Protein AF-A0A4W5JQ63-F1 (afdb_monomer_lite)

Foldseek 3Di:
DPPPPDPVVVVVVVVVVVVVVVVVVVVVVVVVVVVLVVVLVVQLVVVLVVLVVVVVVDDPVVCVPDHSVRVSVVSNVVSVVVSVVVVVVVCVVVVVVVVVVVVVVVVVVVVVVVVVVVVVVVVVVVVPDDDPPPPPPDDDDD

Sequence (142 aa):
MRDQDSDLWKGFMFAFLLFLLSSLQSLFNHQYMYSCFTVGMRVKTAVMGLVYRKSLVISSAARQSCTVGEIVNLVSADTQKLMDMVVYFNAVWVAPIEIALCLFFLWQVGRTHTSTTYAHAGALTHCCYPSPVSNSVWVRQP

pLDDT: mean 77.41, std 17.37, range [35.94, 97.19]

Secondary structure (DSSP, 8-state):
---TT--HHHHHHHHHHHHHHHHHHHHHHHHHHHHHHHHHHHHHHHHHHHHHHHHHHS-TTGGGTS-HHHHHHHHHHHHHHHHHHHHHHHHHHHHHHHHHHHHHHHHHHHHHHHHHHHHHHHHHHHHSS-------------

Structure (mmCIF, N/CA/C/O backbone):
data_AF-A0A4W5JQ63-F1
#
_entry.id   AF-A0A4W5JQ63-F1
#
loop_
_atom_site.group_PDB
_atom_site.id
_atom_site.type_symbol
_atom_site.label_atom_id
_atom_site.label_alt_id
_atom_site.label_comp_id
_atom_site.label_asym_id
_atom_site.label_entity_id
_atom_site.label_seq_id
_atom_site.pdbx_PDB_ins_code
_atom_site.Cartn_x
_atom_site.Cartn_y
_atom_site.Cartn_z
_atom_site.occupancy
_atom_site.B_iso_or_equiv
_atom_site.auth_seq_id
_atom_site.auth_comp_id
_atom_site.auth_asym_id
_atom_site.auth_atom_id
_atom_site.pdbx_PDB_model_num
ATOM 1 N N . MET A 1 1 ? 25.871 1.006 -29.760 1.00 40.41 1 MET A N 1
ATOM 2 C CA . MET A 1 1 ? 25.650 2.185 -30.619 1.00 40.41 1 MET A CA 1
ATOM 3 C C . MET A 1 1 ? 24.547 3.001 -29.965 1.00 40.41 1 MET A C 1
ATOM 5 O O . MET A 1 1 ? 23.487 2.444 -29.734 1.00 40.41 1 MET A O 1
ATOM 9 N N . ARG A 1 2 ? 24.815 4.239 -29.523 1.00 51.53 2 ARG A N 1
ATOM 10 C CA . ARG A 1 2 ? 23.736 5.197 -29.225 1.00 51.53 2 ARG A CA 1
ATOM 11 C C . ARG A 1 2 ? 23.316 5.721 -30.589 1.00 51.53 2 ARG A C 1
ATOM 13 O O . ARG A 1 2 ? 24.158 6.316 -31.253 1.00 51.53 2 ARG A O 1
ATOM 20 N N . ASP A 1 3 ? 22.093 5.439 -31.018 1.00 61.91 3 ASP A N 1
ATOM 21 C CA . ASP A 1 3 ? 21.567 5.976 -32.272 1.00 61.91 3 ASP A CA 1
ATOM 22 C C . ASP A 1 3 ? 21.479 7.498 -32.129 1.00 61.91 3 ASP A C 1
ATOM 24 O O . ASP A 1 3 ? 20.589 8.034 -31.464 1.00 61.91 3 ASP A O 1
ATOM 28 N N . GLN A 1 4 ? 22.485 8.186 -32.667 1.00 61.03 4 GLN A N 1
ATOM 29 C CA . GLN A 1 4 ? 22.680 9.627 -32.515 1.00 61.03 4 GLN A CA 1
ATOM 30 C C . GLN A 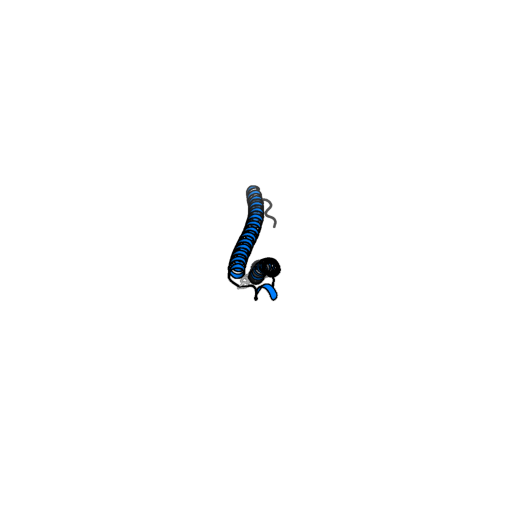1 4 ? 21.682 10.441 -33.365 1.00 61.03 4 GLN A C 1
ATOM 32 O O . GLN A 1 4 ? 21.549 11.641 -33.149 1.00 61.03 4 GLN A O 1
ATOM 37 N N . ASP A 1 5 ? 20.898 9.754 -34.207 1.00 58.56 5 ASP A N 1
ATOM 38 C CA . ASP A 1 5 ? 19.800 10.281 -35.030 1.00 58.56 5 ASP A CA 1
ATOM 39 C C . ASP A 1 5 ? 18.412 9.874 -34.492 1.00 58.56 5 ASP A C 1
ATOM 41 O O . ASP A 1 5 ? 17.446 9.708 -35.237 1.00 58.56 5 ASP A O 1
ATOM 45 N N . SER A 1 6 ? 18.289 9.643 -33.183 1.00 63.94 6 SER A N 1
ATOM 46 C CA . SER A 1 6 ? 16.981 9.403 -32.573 1.00 63.94 6 SER A CA 1
ATOM 47 C C . SER A 1 6 ? 16.206 10.721 -32.479 1.00 63.94 6 SER A C 1
ATOM 49 O O . SER A 1 6 ? 16.619 11.645 -31.781 1.00 63.94 6 SER A O 1
ATOM 51 N N . ASP A 1 7 ? 15.078 10.807 -33.197 1.00 81.00 7 ASP A N 1
ATOM 52 C CA . ASP A 1 7 ? 14.209 11.990 -33.228 1.00 81.00 7 ASP A CA 1
ATOM 53 C C . ASP A 1 7 ? 14.000 12.557 -31.815 1.00 81.00 7 ASP A C 1
ATOM 55 O O . ASP A 1 7 ? 13.471 11.861 -30.941 1.00 81.00 7 ASP A O 1
ATOM 59 N N . LEU A 1 8 ? 14.363 13.827 -31.592 1.00 83.12 8 LEU A N 1
ATOM 60 C CA . LEU A 1 8 ? 14.244 14.512 -30.291 1.00 83.12 8 LEU A CA 1
ATOM 61 C C . LEU A 1 8 ? 12.850 14.337 -29.659 1.00 83.12 8 LEU A C 1
ATOM 63 O O . LEU A 1 8 ? 12.712 14.230 -28.440 1.00 83.12 8 LEU A O 1
ATOM 67 N N . TRP A 1 9 ? 11.820 14.232 -30.501 1.00 87.50 9 TRP A N 1
ATOM 68 C CA . TRP A 1 9 ? 10.440 13.951 -30.115 1.00 87.50 9 TRP A CA 1
ATOM 69 C C . TRP A 1 9 ? 10.269 12.657 -29.300 1.00 87.50 9 TRP A C 1
ATOM 71 O O . TRP A 1 9 ? 9.551 12.656 -28.300 1.00 87.50 9 TRP A O 1
ATOM 81 N N . LYS A 1 10 ? 10.957 11.565 -29.663 1.00 87.06 10 LYS A N 1
ATOM 82 C CA . LYS A 1 10 ? 10.910 10.300 -28.903 1.00 87.06 10 LYS A CA 1
ATOM 83 C C . LYS A 1 10 ? 11.466 10.490 -27.495 1.00 87.06 10 LYS A C 1
ATOM 85 O O . LYS A 1 10 ? 10.892 9.977 -26.539 1.00 87.06 10 LYS A O 1
ATOM 90 N N . GLY A 1 11 ? 12.538 11.273 -27.354 1.00 89.69 11 GLY A N 1
ATOM 91 C CA . GLY A 1 11 ? 13.104 11.630 -26.052 1.00 89.69 11 GLY A CA 1
ATOM 92 C C . GLY A 1 11 ? 12.102 12.377 -25.170 1.00 89.69 11 GLY A C 1
ATOM 93 O O . GLY A 1 11 ? 11.894 11.992 -24.019 1.00 89.69 11 GLY A O 1
ATOM 94 N N . PHE A 1 12 ? 11.418 13.382 -25.728 1.00 91.75 12 PHE A N 1
ATOM 95 C CA . PHE A 1 12 ? 10.346 14.096 -25.024 1.00 91.75 12 PHE A CA 1
ATOM 96 C C . PHE A 1 12 ? 9.190 13.173 -24.621 1.00 91.75 12 PHE A C 1
ATOM 98 O O . PHE A 1 12 ? 8.716 13.262 -23.489 1.00 91.75 12 PHE A O 1
ATOM 105 N N . MET A 1 13 ? 8.776 12.246 -25.494 1.00 93.38 13 MET A N 1
ATOM 106 C CA . MET A 1 13 ? 7.745 11.257 -25.161 1.00 93.38 13 MET A CA 1
ATOM 107 C C . MET A 1 13 ? 8.154 10.369 -23.979 1.00 93.38 13 MET A C 1
ATOM 109 O O . MET A 1 13 ? 7.360 10.192 -23.057 1.00 93.38 13 MET A O 1
ATOM 113 N N . PHE A 1 14 ? 9.382 9.839 -23.965 1.00 91.94 14 PHE A N 1
ATOM 114 C CA . PHE A 1 14 ? 9.862 9.014 -22.851 1.00 91.94 14 PHE A CA 1
ATOM 115 C C . PHE A 1 14 ? 9.990 9.810 -21.550 1.00 91.94 14 PHE A C 1
ATOM 117 O O . PHE A 1 14 ? 9.571 9.323 -20.502 1.00 91.94 14 PHE A O 1
ATOM 124 N N . ALA A 1 15 ? 10.512 11.037 -21.604 1.00 93.12 15 ALA A N 1
ATOM 125 C CA . ALA A 1 15 ? 10.615 11.902 -20.431 1.00 93.12 15 ALA A CA 1
ATOM 126 C C . ALA A 1 15 ? 9.233 12.197 -19.823 1.00 93.12 15 ALA A C 1
ATOM 128 O O . ALA A 1 15 ? 9.043 12.073 -18.612 1.00 93.12 15 ALA A O 1
ATOM 129 N N . PHE A 1 16 ? 8.249 12.516 -20.669 1.00 95.88 16 PHE A N 1
ATOM 130 C CA . PHE A 1 16 ? 6.874 12.743 -20.236 1.00 95.88 16 PHE A CA 1
ATOM 131 C C . PHE A 1 16 ? 6.232 11.474 -19.660 1.00 95.88 16 PHE A C 1
ATOM 133 O O . PHE A 1 16 ? 5.584 11.528 -18.615 1.00 95.88 16 PHE A O 1
ATOM 140 N N . LEU A 1 17 ? 6.456 10.318 -20.290 1.00 95.38 17 LEU A N 1
ATOM 141 C CA . LEU A 1 17 ? 5.935 9.038 -19.814 1.00 95.38 17 LEU A CA 1
ATOM 142 C C . LEU A 1 17 ? 6.510 8.660 -18.442 1.00 95.38 17 LEU A C 1
ATOM 144 O O . LEU A 1 17 ? 5.761 8.233 -17.568 1.00 95.38 17 LEU A O 1
ATOM 148 N N . LEU A 1 18 ? 7.814 8.856 -18.224 1.00 94.06 18 LEU A N 1
ATOM 149 C CA . LEU A 1 18 ? 8.459 8.609 -16.930 1.00 94.06 18 LEU A CA 1
ATOM 150 C C . LEU A 1 18 ? 7.931 9.543 -15.837 1.00 94.06 18 LEU A C 1
ATOM 152 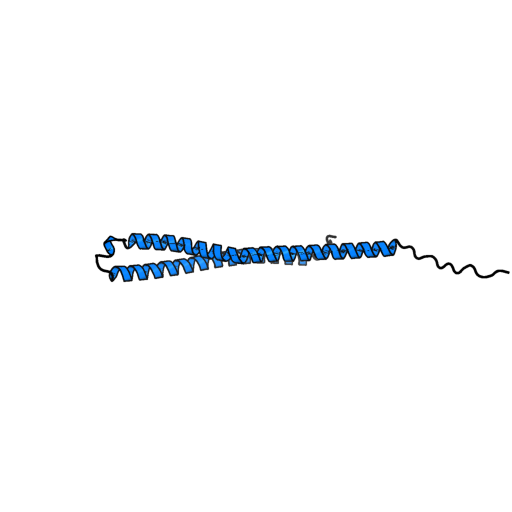O O . LEU A 1 18 ? 7.695 9.106 -14.707 1.00 94.06 18 LEU A O 1
ATOM 156 N N . PHE A 1 19 ? 7.700 10.813 -16.174 1.00 96.88 19 PHE A N 1
ATOM 157 C CA . PHE A 1 19 ? 7.099 11.776 -15.257 1.00 96.88 19 PHE A CA 1
ATOM 158 C C . PHE A 1 19 ? 5.670 11.375 -14.864 1.00 96.88 19 PHE A C 1
ATOM 160 O O . PHE A 1 19 ? 5.330 11.354 -13.676 1.00 96.88 19 PHE A O 1
ATOM 167 N N . LEU A 1 20 ? 4.845 11.000 -15.847 1.00 96.88 20 LEU A N 1
ATOM 168 C CA . LEU A 1 20 ? 3.487 10.514 -15.609 1.00 96.88 20 LEU A CA 1
ATOM 169 C C . LEU A 1 20 ? 3.484 9.247 -14.758 1.00 96.88 20 LEU A C 1
ATOM 171 O O . LEU A 1 20 ? 2.725 9.164 -13.798 1.00 96.88 20 LEU A O 1
ATOM 175 N N . LEU A 1 21 ? 4.349 8.284 -15.074 1.00 96.31 21 LEU A N 1
ATOM 176 C CA . LEU A 1 21 ? 4.455 7.032 -14.332 1.00 96.31 21 LEU A CA 1
ATOM 177 C C . LEU A 1 21 ? 4.809 7.282 -12.861 1.00 96.31 21 LEU A C 1
ATOM 179 O O . LEU A 1 21 ? 4.149 6.745 -11.976 1.00 96.31 21 LEU A O 1
ATOM 183 N N . SER A 1 22 ? 5.790 8.149 -12.599 1.00 96.25 22 SER A N 1
ATOM 184 C CA . SER A 1 22 ? 6.213 8.512 -11.236 1.00 96.25 22 SER A CA 1
ATOM 185 C C . SER A 1 22 ? 5.098 9.226 -10.458 1.00 96.25 22 SER A C 1
ATOM 187 O O . SER A 1 22 ? 4.877 8.976 -9.268 1.00 96.25 22 SER A O 1
ATOM 189 N N . SER A 1 23 ? 4.350 10.090 -11.146 1.00 97.19 23 SER A N 1
ATOM 190 C CA . SER A 1 23 ? 3.199 10.792 -10.571 1.00 97.19 23 SER A CA 1
ATOM 191 C C . SER A 1 23 ? 2.067 9.819 -10.229 1.00 97.19 23 SER A C 1
ATOM 193 O O . SER A 1 23 ? 1.536 9.849 -9.120 1.00 97.19 23 SER A O 1
ATOM 195 N N . LEU A 1 24 ? 1.733 8.908 -11.147 1.00 96.75 24 LEU A N 1
ATOM 196 C CA . LEU A 1 24 ? 0.717 7.876 -10.942 1.00 96.75 24 LEU A CA 1
ATOM 197 C C . LEU A 1 24 ? 1.100 6.922 -9.812 1.00 96.75 24 LEU A C 1
ATOM 199 O O . LEU A 1 24 ? 0.269 6.648 -8.952 1.00 96.75 24 LEU A O 1
ATOM 203 N N . GLN A 1 25 ? 2.352 6.462 -9.768 1.00 95.25 25 GLN A N 1
ATOM 204 C CA . GLN A 1 25 ? 2.865 5.641 -8.671 1.00 95.25 25 GLN A CA 1
ATOM 205 C C . GLN A 1 25 ? 2.622 6.324 -7.318 1.00 95.25 25 GLN A C 1
ATOM 207 O O . GLN A 1 25 ? 2.094 5.701 -6.395 1.00 95.25 25 GLN A O 1
ATOM 212 N N . SER A 1 26 ? 2.959 7.612 -7.210 1.00 96.25 26 SER A N 1
ATOM 213 C CA . SER A 1 26 ? 2.757 8.382 -5.980 1.00 96.25 26 SER A CA 1
ATOM 214 C C . SER A 1 26 ? 1.277 8.471 -5.600 1.00 96.25 26 SER A C 1
ATOM 216 O O . SER A 1 26 ? 0.926 8.246 -4.440 1.00 96.25 26 SER A O 1
ATOM 218 N N . LEU A 1 27 ? 0.398 8.733 -6.573 1.00 96.44 27 LEU A N 1
ATOM 219 C CA . LEU A 1 27 ? -1.049 8.796 -6.356 1.00 96.44 27 LEU A CA 1
ATOM 220 C C . LEU A 1 27 ? -1.624 7.451 -5.901 1.00 96.44 27 LEU A C 1
ATOM 222 O O . LEU A 1 27 ? -2.379 7.414 -4.931 1.00 96.44 27 LEU A O 1
ATOM 226 N N . PHE A 1 28 ? -1.252 6.347 -6.551 1.00 93.06 28 PHE A N 1
ATOM 227 C CA . PHE A 1 28 ? -1.707 5.012 -6.163 1.00 93.06 28 PHE A CA 1
ATOM 228 C C . PHE A 1 28 ? -1.244 4.642 -4.758 1.00 93.06 28 PHE A C 1
ATOM 230 O O . PHE A 1 28 ? -2.047 4.150 -3.966 1.00 93.06 28 PHE A O 1
ATOM 237 N N . ASN A 1 29 ? 0.012 4.935 -4.416 1.00 89.75 29 ASN A N 1
ATOM 238 C CA . ASN A 1 29 ? 0.531 4.704 -3.073 1.00 89.75 29 ASN A CA 1
ATOM 239 C C . ASN A 1 29 ? -0.246 5.512 -2.019 1.00 89.75 29 ASN A C 1
ATOM 241 O O . ASN A 1 29 ? -0.610 4.989 -0.965 1.00 89.75 29 ASN A O 1
ATOM 245 N N . HIS A 1 30 ? -0.560 6.774 -2.319 1.00 94.19 30 HIS A N 1
ATOM 246 C CA . HIS A 1 30 ? -1.328 7.618 -1.407 1.00 94.19 30 HIS A CA 1
ATOM 247 C C . HIS A 1 30 ? -2.780 7.141 -1.259 1.00 94.19 30 HIS A C 1
ATOM 249 O O . HIS A 1 30 ? -3.296 7.062 -0.146 1.00 94.19 30 HIS A O 1
ATOM 255 N N . GLN A 1 31 ? -3.424 6.753 -2.361 1.00 94.31 31 GLN A N 1
ATOM 256 C CA . GLN A 1 31 ? -4.783 6.211 -2.356 1.00 94.31 31 GLN A CA 1
ATOM 257 C C . GLN A 1 31 ? -4.869 4.877 -1.605 1.00 94.31 31 GLN A C 1
ATOM 259 O O . GLN A 1 31 ? -5.842 4.622 -0.889 1.00 94.31 31 GLN A O 1
ATOM 264 N N . TYR A 1 32 ? -3.843 4.037 -1.737 1.00 88.56 32 TYR A N 1
ATOM 265 C CA . TYR A 1 32 ? -3.703 2.804 -0.973 1.00 88.56 32 TYR A CA 1
ATOM 266 C C . TYR A 1 32 ? -3.628 3.099 0.530 1.00 88.56 32 TYR A C 1
ATOM 268 O O . TYR A 1 32 ? -4.431 2.573 1.302 1.00 88.56 32 TYR A O 1
ATOM 276 N N . MET A 1 33 ? -2.748 4.019 0.941 1.00 87.69 33 MET A N 1
ATOM 277 C CA . MET A 1 33 ? -2.632 4.440 2.340 1.00 87.69 33 MET A CA 1
ATOM 278 C C . MET A 1 33 ? -3.948 5.024 2.872 1.00 87.69 33 MET A C 1
ATOM 280 O O . MET A 1 33 ? -4.379 4.689 3.977 1.00 87.69 33 MET A O 1
ATOM 284 N N . TYR A 1 34 ? -4.628 5.846 2.072 1.00 90.94 34 TYR A N 1
ATOM 285 C CA . TYR A 1 34 ? -5.923 6.420 2.427 1.00 90.94 34 TYR A CA 1
ATOM 286 C C . TYR A 1 34 ? -7.015 5.353 2.603 1.00 90.94 34 TYR A C 1
ATOM 288 O O . TYR A 1 34 ? -7.806 5.420 3.551 1.00 90.94 34 TYR A O 1
ATOM 296 N N . SER A 1 35 ? -7.047 4.334 1.737 1.00 89.25 35 SER A N 1
ATOM 297 C CA . SER A 1 35 ? -7.959 3.193 1.889 1.00 89.25 35 SER A CA 1
ATOM 298 C C . SER A 1 35 ? -7.685 2.423 3.174 1.00 89.25 35 SER A C 1
ATOM 300 O O . SER A 1 35 ? -8.621 2.169 3.933 1.00 89.25 35 SER A O 1
ATOM 302 N N . CYS A 1 36 ? -6.417 2.117 3.465 1.00 86.44 36 CYS A N 1
ATOM 303 C CA . CYS A 1 36 ? -6.028 1.476 4.719 1.00 86.44 36 CYS A CA 1
ATOM 304 C C . CYS A 1 36 ? -6.505 2.299 5.921 1.00 86.44 36 CYS A C 1
ATOM 306 O O . CYS A 1 36 ? -7.162 1.751 6.809 1.00 86.44 36 CYS A O 1
ATOM 308 N N . PHE A 1 37 ? -6.276 3.619 5.905 1.00 87.00 37 PHE A N 1
ATOM 309 C CA . PHE A 1 37 ? -6.726 4.533 6.956 1.00 87.00 37 PHE A CA 1
ATOM 310 C C . PHE A 1 37 ? -8.240 4.498 7.169 1.00 87.00 37 PHE A C 1
ATOM 312 O O . PHE A 1 37 ? -8.731 4.324 8.287 1.00 87.00 37 PHE A O 1
ATOM 319 N N . THR A 1 38 ? -8.988 4.579 6.074 1.00 89.88 38 THR A N 1
ATOM 320 C CA . THR A 1 38 ? -10.451 4.549 6.087 1.00 89.88 38 THR A CA 1
ATOM 321 C C . THR A 1 38 ? -10.990 3.235 6.651 1.00 89.88 38 THR A C 1
ATOM 323 O O . THR A 1 38 ? -11.920 3.247 7.460 1.00 89.88 38 THR A O 1
ATOM 326 N N . VAL A 1 39 ? -10.409 2.096 6.263 1.00 87.81 39 VAL A N 1
ATOM 327 C CA . VAL A 1 39 ? -10.813 0.778 6.772 1.00 87.81 39 VAL A CA 1
ATOM 328 C C . VAL A 1 39 ? -10.530 0.661 8.268 1.00 87.81 39 VAL A C 1
ATOM 330 O O . VAL A 1 39 ? -11.432 0.284 9.016 1.00 87.81 39 VAL A O 1
ATOM 333 N N . GLY A 1 40 ? -9.338 1.047 8.736 1.00 85.69 40 GLY A N 1
ATOM 334 C CA . GLY A 1 40 ? -9.027 0.980 10.168 1.00 85.69 40 GLY A CA 1
ATOM 335 C C . GLY A 1 40 ? -9.916 1.892 11.011 1.00 85.69 40 GLY A C 1
ATOM 336 O O . GLY A 1 40 ? -10.389 1.467 12.064 1.00 85.69 40 GLY A O 1
ATOM 337 N N . MET A 1 41 ? -10.251 3.093 10.524 1.00 87.81 41 MET A N 1
ATOM 338 C CA . MET A 1 41 ? -11.224 3.960 11.200 1.00 87.81 41 MET A CA 1
ATOM 339 C C . MET A 1 41 ? -12.611 3.317 11.296 1.00 87.81 41 MET A C 1
ATOM 341 O O . MET A 1 41 ? -13.229 3.347 12.359 1.00 87.81 41 MET A O 1
ATOM 345 N N . ARG A 1 42 ? -13.105 2.698 10.215 1.00 89.69 42 ARG A N 1
ATOM 346 C CA . ARG A 1 42 ? -14.408 2.010 10.220 1.00 89.69 42 ARG A CA 1
ATOM 347 C C . ARG A 1 42 ? -14.437 0.859 11.222 1.00 89.69 42 ARG A C 1
ATOM 349 O O . ARG A 1 42 ? -15.402 0.744 11.975 1.00 89.69 42 ARG A O 1
ATOM 356 N N . VAL A 1 43 ? -13.380 0.046 11.262 1.00 87.06 43 VAL A N 1
ATOM 357 C CA . VAL A 1 43 ? -13.246 -1.055 12.228 1.00 87.06 43 VAL A CA 1
ATOM 358 C C . VAL A 1 43 ? -13.218 -0.510 13.654 1.00 87.06 43 VAL A C 1
ATOM 360 O O . VAL A 1 43 ? -13.996 -0.964 14.491 1.00 87.06 43 VAL A O 1
ATOM 363 N N . LYS A 1 44 ? -12.400 0.517 13.917 1.00 85.25 44 LYS A N 1
ATOM 364 C CA . LYS A 1 44 ? -12.305 1.161 15.232 1.00 85.25 44 LYS A CA 1
ATOM 365 C C . LYS A 1 44 ? -13.667 1.643 15.724 1.00 85.25 44 LYS A C 1
ATOM 367 O O . LYS A 1 44 ? -14.058 1.320 16.843 1.00 85.25 44 LYS A O 1
ATOM 372 N N . THR A 1 45 ? -14.414 2.362 14.888 1.00 88.38 45 THR A N 1
ATOM 373 C CA . THR A 1 45 ? -15.733 2.893 15.256 1.00 88.38 45 THR A CA 1
ATOM 374 C C . THR A 1 45 ? -16.776 1.787 15.430 1.00 88.38 45 THR A C 1
ATOM 376 O O . THR A 1 45 ? -17.557 1.839 16.380 1.00 88.38 45 THR A O 1
ATOM 379 N N . ALA A 1 46 ? -16.779 0.758 14.576 1.00 90.25 46 ALA A N 1
ATOM 380 C CA . ALA A 1 46 ? -17.699 -0.374 14.703 1.00 90.25 46 ALA A CA 1
ATOM 381 C C . ALA A 1 46 ? -17.471 -1.154 16.008 1.00 90.25 46 ALA A C 1
ATOM 383 O O . ALA A 1 46 ? -18.424 -1.437 16.737 1.00 90.25 46 ALA A O 1
ATOM 384 N N . VAL A 1 47 ? -16.210 -1.450 16.339 1.00 86.12 47 VAL A N 1
ATOM 385 C CA . VAL A 1 47 ? -15.850 -2.158 17.574 1.00 86.12 47 VAL A CA 1
ATOM 386 C C . VAL A 1 47 ? -16.138 -1.291 18.796 1.00 86.12 47 VAL A C 1
ATOM 388 O O . VAL A 1 47 ? -16.771 -1.772 19.730 1.00 86.12 47 VAL A O 1
ATOM 391 N N . MET A 1 48 ? -15.771 -0.006 18.779 1.00 84.56 48 MET A N 1
ATOM 392 C CA . MET A 1 48 ? -16.121 0.936 19.850 1.00 84.56 48 MET A CA 1
ATOM 393 C C . MET A 1 48 ? -17.630 0.985 20.099 1.00 84.56 48 MET A C 1
ATOM 395 O O . MET A 1 48 ? -18.059 0.897 21.246 1.00 84.56 48 MET A O 1
ATOM 399 N N . GLY A 1 49 ? -18.439 1.081 19.040 1.00 87.94 49 GLY A N 1
ATOM 400 C CA . GLY A 1 49 ? -19.897 1.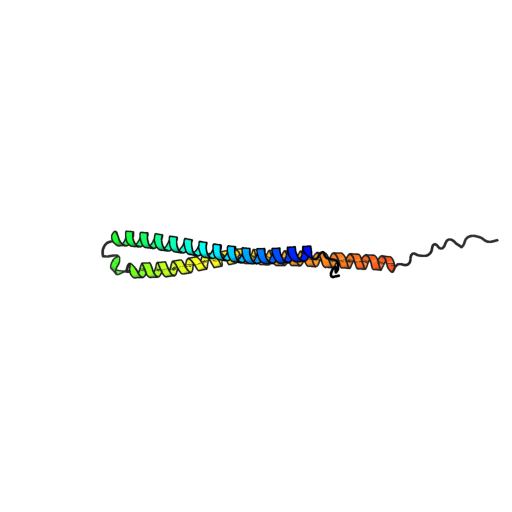088 19.145 1.00 87.94 49 GLY A CA 1
ATOM 401 C C . GLY A 1 49 ? -20.454 -0.214 19.725 1.00 87.94 49 GLY A C 1
ATOM 402 O O . GLY A 1 49 ? -21.321 -0.181 20.600 1.00 87.94 49 GLY A O 1
ATOM 403 N N . LEU A 1 50 ? -19.928 -1.367 19.295 1.00 86.88 50 LEU A N 1
ATOM 404 C CA . LEU A 1 50 ? -20.300 -2.676 19.842 1.00 86.88 50 LEU A CA 1
ATOM 405 C C . LEU A 1 50 ? -19.913 -2.816 21.317 1.00 86.88 50 LEU A C 1
ATOM 407 O O . LEU A 1 50 ? -20.731 -3.283 22.109 1.00 86.88 50 LEU A O 1
ATOM 411 N N . VAL A 1 51 ? -18.708 -2.381 21.696 1.00 83.31 51 VAL A N 1
ATOM 412 C CA . VAL A 1 51 ? -18.215 -2.396 23.081 1.00 83.31 51 VAL A CA 1
ATOM 413 C C . VAL A 1 51 ? -19.064 -1.488 23.962 1.00 83.31 51 VAL A C 1
ATOM 415 O O . VAL A 1 51 ? -19.497 -1.932 25.018 1.00 83.31 51 VAL A O 1
ATOM 418 N N . TYR A 1 52 ? -19.373 -0.265 23.520 1.00 82.50 52 TYR A N 1
ATOM 419 C CA . TYR A 1 52 ? -20.264 0.650 24.243 1.00 82.50 52 TYR A CA 1
ATOM 420 C C . TYR A 1 52 ? -21.653 0.050 24.453 1.00 82.50 52 TYR A C 1
ATOM 422 O O . TYR A 1 52 ? -22.230 0.116 25.534 1.00 82.50 52 TYR A O 1
ATOM 430 N N . ARG A 1 53 ? -22.206 -0.577 23.416 1.00 83.56 53 ARG A N 1
ATOM 431 C CA . ARG A 1 53 ? -23.532 -1.185 23.501 1.00 83.56 53 ARG A CA 1
ATOM 432 C C . ARG A 1 53 ? -23.530 -2.422 24.406 1.00 83.56 53 ARG A C 1
ATOM 434 O O . ARG A 1 53 ? -24.473 -2.619 25.166 1.00 83.56 53 ARG A O 1
ATOM 441 N N . LYS A 1 54 ? -22.467 -3.233 24.371 1.00 81.38 54 LYS A N 1
ATOM 442 C CA . LYS A 1 54 ? -22.264 -4.360 25.294 1.00 81.38 54 LYS A CA 1
ATOM 443 C C . LYS A 1 54 ? -22.037 -3.894 26.729 1.00 81.38 54 LYS A C 1
ATOM 445 O O . LYS A 1 54 ? -22.583 -4.524 27.625 1.00 81.38 54 LYS A O 1
ATOM 450 N N . SER A 1 55 ? -21.290 -2.813 26.950 1.00 77.25 55 SER A N 1
ATOM 451 C CA . SER A 1 55 ? -20.999 -2.288 28.288 1.00 77.25 55 SER A CA 1
ATOM 452 C C . SER A 1 55 ? -22.229 -1.691 28.970 1.00 77.25 55 SER A C 1
ATOM 454 O O . SER A 1 55 ? -22.361 -1.810 30.182 1.00 77.25 55 SER A O 1
ATOM 456 N N . LEU A 1 56 ? -23.160 -1.119 28.199 1.00 76.75 56 LEU A N 1
ATOM 457 C CA . LEU A 1 56 ? -24.455 -0.653 28.704 1.00 76.75 56 LEU A CA 1
ATOM 458 C C . LEU A 1 56 ? -25.418 -1.801 29.053 1.00 76.75 56 LEU A C 1
ATOM 460 O O . LEU A 1 56 ? -26.279 -1.633 29.911 1.00 76.75 56 LEU A O 1
ATOM 464 N N . VAL A 1 57 ? -25.287 -2.959 28.396 1.00 78.31 57 VAL A N 1
ATOM 465 C CA . VAL A 1 57 ? -26.144 -4.140 28.625 1.00 78.31 57 VAL A CA 1
ATOM 466 C C . VAL A 1 57 ? -25.570 -5.076 29.696 1.00 78.31 57 VAL A C 1
ATOM 468 O O . VAL A 1 57 ? -26.324 -5.774 30.372 1.00 78.31 57 VAL A O 1
ATOM 471 N N . ILE A 1 58 ? -24.247 -5.121 29.864 1.00 66.00 58 ILE A N 1
ATOM 472 C CA . ILE A 1 58 ? -23.587 -6.017 30.813 1.00 66.00 58 ILE A CA 1
ATOM 473 C C . ILE A 1 58 ? -23.460 -5.324 32.184 1.00 66.00 58 ILE A C 1
ATOM 475 O O . ILE A 1 58 ? -22.805 -4.299 32.347 1.00 66.00 58 ILE A O 1
ATOM 479 N N . SER A 1 59 ? -24.173 -5.870 33.170 1.00 59.31 59 SER A N 1
ATOM 480 C CA . SER A 1 59 ? -24.327 -5.334 34.530 1.00 59.31 59 SER A CA 1
ATOM 481 C C . SER A 1 59 ? -23.002 -5.258 35.322 1.00 59.31 59 SER A C 1
ATOM 483 O O . SER A 1 59 ? -22.003 -5.880 34.959 1.00 59.31 59 SER A O 1
ATOM 485 N N . SER A 1 60 ? -23.024 -4.512 36.438 1.00 59.81 60 SER A N 1
ATOM 486 C CA . SER A 1 60 ? -21.923 -4.075 37.326 1.00 59.81 60 SER A CA 1
ATOM 487 C C . SER A 1 60 ? -20.808 -5.092 37.637 1.00 59.81 60 SER A C 1
ATOM 489 O O . SER A 1 60 ? -19.706 -4.675 37.987 1.00 59.81 60 SER A O 1
ATOM 491 N N . ALA A 1 61 ? -21.057 -6.397 37.505 1.00 56.25 61 ALA A N 1
ATOM 492 C CA . ALA A 1 61 ? -20.083 -7.462 37.759 1.00 56.25 61 ALA A CA 1
ATOM 493 C C . ALA A 1 61 ? -18.962 -7.542 36.698 1.00 56.25 61 ALA A C 1
ATOM 495 O O . ALA A 1 61 ? -17.813 -7.815 37.032 1.00 56.25 61 ALA A O 1
ATOM 496 N N . ALA A 1 62 ? -19.249 -7.245 35.424 1.00 57.72 62 ALA A N 1
ATOM 497 C CA . ALA A 1 62 ? -18.229 -7.247 34.363 1.00 57.72 62 ALA A CA 1
ATOM 498 C C . ALA A 1 62 ? -17.345 -5.983 34.379 1.00 57.72 62 ALA A C 1
ATOM 500 O O . ALA A 1 62 ? -16.207 -6.004 33.919 1.00 57.72 62 ALA A O 1
ATOM 501 N N . ARG A 1 63 ? -17.833 -4.893 34.989 1.00 58.69 63 ARG A N 1
ATOM 502 C CA . ARG A 1 63 ? -17.085 -3.638 35.197 1.00 58.69 63 ARG A CA 1
ATOM 503 C C . ARG A 1 63 ? -15.862 -3.797 36.111 1.00 58.69 63 ARG A C 1
ATOM 505 O O . ARG A 1 63 ? -15.044 -2.887 36.173 1.00 58.69 63 ARG A O 1
ATOM 512 N N . GLN A 1 64 ? -15.778 -4.913 36.837 1.00 60.59 64 GLN A N 1
ATOM 513 C CA . GLN A 1 64 ? -14.764 -5.186 37.855 1.00 60.59 64 GLN A CA 1
ATOM 514 C C . GLN A 1 64 ? -13.519 -5.899 37.298 1.00 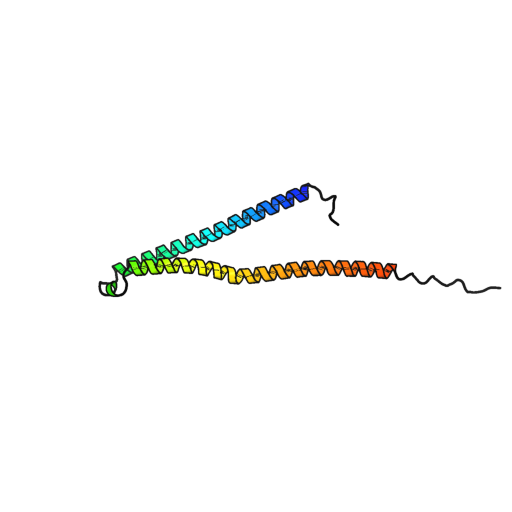60.59 64 GLN A C 1
ATOM 516 O O . GLN A 1 64 ? -12.504 -5.944 37.983 1.00 60.59 64 GLN A O 1
ATOM 521 N N . SER A 1 65 ? -13.584 -6.439 36.073 1.00 62.44 65 SER A N 1
ATOM 522 C CA . SER A 1 65 ? -12.489 -7.190 35.432 1.00 62.44 65 SER A CA 1
ATOM 523 C C . SER A 1 65 ? -11.783 -6.427 34.305 1.00 62.44 65 SER A C 1
ATOM 525 O O . SER A 1 65 ? -10.579 -6.590 34.152 1.00 62.44 65 SER A O 1
ATOM 527 N N . CYS A 1 66 ? -12.488 -5.583 33.543 1.00 63.94 66 CYS A N 1
ATOM 528 C CA . CYS A 1 66 ? -11.907 -4.656 32.563 1.00 63.94 66 CYS A CA 1
ATOM 529 C C . CYS A 1 66 ? -12.811 -3.424 32.431 1.00 63.94 66 CYS A C 1
ATOM 531 O O . CYS A 1 66 ? -14.022 -3.545 32.218 1.00 63.94 66 CYS A O 1
ATOM 533 N N . THR A 1 67 ? -12.243 -2.226 32.537 1.00 78.19 67 THR A N 1
ATOM 534 C CA . THR A 1 67 ? -12.996 -0.985 32.331 1.00 78.19 67 THR A CA 1
ATOM 535 C C . THR A 1 67 ? -13.232 -0.732 30.838 1.00 78.19 67 THR A C 1
ATOM 537 O O . THR A 1 67 ? -12.449 -1.132 29.978 1.00 78.19 67 THR A O 1
ATOM 540 N N . VAL A 1 68 ? -14.310 -0.017 30.498 1.00 75.75 68 VAL A N 1
ATOM 541 C CA . VAL A 1 68 ? -14.611 0.360 29.101 1.00 75.75 68 VAL A CA 1
ATOM 542 C C . VAL A 1 68 ? -13.449 1.144 28.475 1.00 75.75 68 VAL A C 1
ATOM 544 O O . VAL A 1 68 ? -13.149 0.956 27.300 1.00 75.75 68 VAL A O 1
ATOM 547 N N . GLY A 1 69 ? -12.762 1.975 29.267 1.00 79.38 69 GLY A N 1
ATOM 548 C CA . GLY A 1 69 ? -11.587 2.732 28.830 1.00 79.38 69 GLY A CA 1
ATOM 549 C C . GLY A 1 69 ? -10.390 1.848 28.471 1.00 79.38 69 GLY A C 1
ATOM 550 O O . GLY A 1 69 ? -9.753 2.083 27.447 1.00 79.38 69 GLY A O 1
ATOM 551 N N . GLU A 1 70 ? -10.122 0.795 29.248 1.00 82.94 70 GLU A N 1
ATOM 552 C CA . GLU A 1 70 ? -9.053 -0.170 28.947 1.00 82.94 70 GLU A CA 1
ATOM 553 C C . GLU A 1 70 ? -9.334 -0.950 27.661 1.00 82.94 70 GLU A C 1
ATOM 555 O O . GLU A 1 70 ? -8.446 -1.078 26.821 1.00 82.94 70 GLU A O 1
ATOM 560 N N . ILE A 1 71 ? 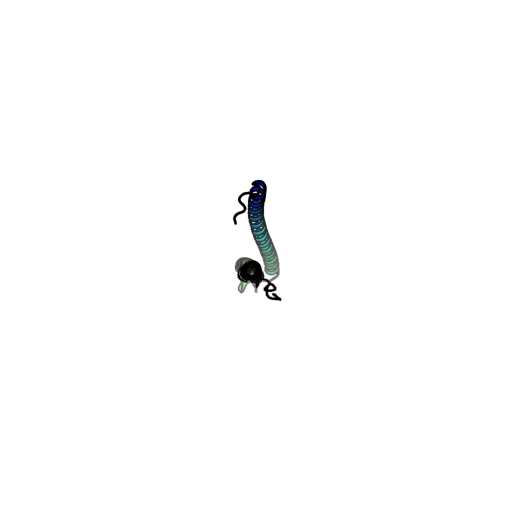-10.576 -1.402 27.456 1.00 82.88 71 ILE A N 1
ATOM 561 C CA . ILE A 1 71 ? -10.972 -2.118 26.231 1.00 82.88 71 ILE A CA 1
ATOM 562 C C . ILE A 1 71 ? -10.830 -1.203 25.012 1.00 82.88 71 ILE A C 1
ATOM 564 O O . ILE A 1 71 ? -10.307 -1.609 23.981 1.00 82.88 71 ILE A O 1
ATOM 568 N N . VAL A 1 72 ? -11.263 0.052 25.123 1.00 82.94 72 VAL A N 1
ATOM 569 C CA . VAL A 1 72 ? -11.141 1.052 24.054 1.00 82.94 72 VAL A CA 1
ATOM 570 C C . VAL A 1 72 ? -9.678 1.345 23.706 1.00 82.94 72 VAL A C 1
ATOM 572 O O . VAL A 1 72 ? -9.334 1.487 22.526 1.00 82.94 72 VAL A O 1
ATOM 575 N N . ASN A 1 73 ? -8.814 1.419 24.718 1.00 88.56 73 ASN A N 1
ATOM 576 C CA . ASN A 1 73 ? -7.381 1.589 24.523 1.00 88.56 73 ASN A CA 1
ATOM 577 C C . ASN A 1 73 ? -6.766 0.367 23.824 1.00 88.56 73 ASN A C 1
ATOM 579 O O . ASN A 1 73 ? -6.039 0.526 22.844 1.00 88.56 73 ASN A O 1
ATOM 583 N N . LEU A 1 74 ? -7.128 -0.842 24.264 1.00 86.38 74 LEU A N 1
ATOM 584 C CA . LEU A 1 74 ? -6.685 -2.096 23.656 1.00 86.38 74 LEU A CA 1
ATOM 585 C C . LEU A 1 74 ? -7.127 -2.197 22.189 1.00 86.38 74 LEU A C 1
ATOM 587 O O . LEU A 1 74 ? -6.300 -2.409 21.314 1.00 86.38 74 LEU A O 1
ATOM 591 N N . VAL A 1 75 ? -8.404 -1.933 21.898 1.00 83.69 75 VAL A N 1
ATOM 592 C CA . VAL A 1 75 ? -8.951 -1.924 20.531 1.00 83.69 75 VAL A CA 1
ATOM 593 C C . VAL A 1 75 ? -8.245 -0.888 19.658 1.00 83.69 75 VAL A C 1
ATOM 595 O O . VAL A 1 75 ? -7.976 -1.148 18.489 1.00 83.69 75 VAL A O 1
ATOM 598 N N . SER A 1 76 ? -7.918 0.285 20.208 1.00 84.31 76 SER A N 1
ATOM 599 C CA . SER A 1 76 ? -7.166 1.308 19.474 1.00 84.31 76 SER A CA 1
ATOM 600 C C . SER A 1 76 ? -5.761 0.819 19.114 1.00 84.31 76 SER A C 1
ATOM 602 O O . SER A 1 76 ? -5.354 0.964 17.961 1.00 84.31 76 SER A O 1
ATOM 604 N N . ALA A 1 77 ? -5.050 0.200 20.059 1.00 87.50 77 ALA A N 1
ATOM 605 C CA . ALA A 1 77 ? -3.738 -0.393 19.813 1.00 87.50 77 ALA A CA 1
ATOM 606 C C . ALA A 1 77 ? -3.807 -1.562 18.809 1.00 87.50 77 ALA A C 1
ATOM 608 O O . ALA A 1 77 ? -2.964 -1.656 17.915 1.00 87.50 77 ALA A O 1
ATOM 609 N N . ASP A 1 78 ? -4.840 -2.401 18.897 1.00 87.56 78 ASP A N 1
ATOM 610 C CA . ASP A 1 78 ? -5.055 -3.530 17.991 1.00 87.56 78 ASP A CA 1
ATOM 611 C C . ASP A 1 78 ? -5.379 -3.065 16.570 1.00 87.56 78 ASP A C 1
ATOM 613 O O . ASP A 1 78 ? -4.819 -3.593 15.614 1.00 87.56 78 ASP A O 1
ATOM 617 N N . THR A 1 79 ? -6.220 -2.038 16.396 1.00 83.88 79 THR A N 1
ATOM 618 C CA . THR A 1 79 ? -6.523 -1.503 15.055 1.00 83.88 79 THR A CA 1
ATOM 619 C C . THR A 1 79 ? -5.291 -0.960 14.342 1.00 83.88 79 THR A C 1
ATOM 621 O O . THR A 1 79 ? -5.150 -1.178 13.139 1.00 83.88 79 THR A O 1
ATOM 624 N N . GLN A 1 80 ? -4.378 -0.320 15.077 1.00 85.12 80 GLN A N 1
ATOM 625 C CA . GLN A 1 80 ? -3.114 0.146 14.515 1.00 85.12 80 GLN A CA 1
ATOM 626 C C . GLN A 1 80 ? -2.265 -1.036 14.033 1.00 85.12 80 GLN A C 1
ATOM 628 O O . GLN A 1 80 ? -1.815 -1.053 12.891 1.00 85.12 80 GLN A O 1
ATOM 633 N N . LYS A 1 81 ? -2.124 -2.074 14.866 1.00 87.56 81 LYS A N 1
ATOM 634 C CA . LYS A 1 81 ? -1.379 -3.281 14.491 1.00 87.56 81 LYS A CA 1
ATOM 635 C C . LYS A 1 81 ? -2.015 -4.035 13.325 1.00 87.56 81 LYS A C 1
ATOM 637 O O . LYS A 1 81 ? -1.294 -4.555 12.483 1.00 87.56 81 LYS A O 1
ATOM 642 N N . LEU A 1 82 ? -3.345 -4.095 13.247 1.00 83.62 82 LEU A N 1
ATOM 643 C CA . LEU A 1 82 ? -4.052 -4.733 12.135 1.00 83.62 82 LEU A CA 1
ATOM 644 C C . LEU A 1 82 ? -3.794 -4.017 10.805 1.00 83.62 82 LEU A C 1
ATOM 646 O O . LEU A 1 82 ? -3.625 -4.686 9.789 1.00 83.62 82 LEU A O 1
ATOM 650 N N . MET A 1 83 ? -3.724 -2.681 10.799 1.00 84.56 83 MET A N 1
ATOM 651 C CA . MET A 1 83 ? -3.341 -1.926 9.599 1.00 84.56 83 MET A CA 1
ATOM 652 C C . MET A 1 83 ? -1.936 -2.292 9.138 1.00 84.56 83 MET A C 1
ATOM 654 O O . MET A 1 83 ? -1.751 -2.616 7.965 1.00 84.56 83 MET A O 1
ATOM 658 N N . ASP A 1 84 ? -0.977 -2.309 10.062 1.00 86.25 84 ASP A N 1
ATOM 659 C CA . ASP A 1 84 ? 0.399 -2.690 9.750 1.00 86.25 84 ASP A CA 1
ATOM 660 C C . ASP A 1 84 ? 0.456 -4.134 9.232 1.00 86.25 84 ASP A C 1
ATOM 662 O O . ASP A 1 84 ? 1.101 -4.406 8.221 1.00 86.25 84 ASP A O 1
ATOM 666 N N . MET A 1 85 ? -0.293 -5.059 9.842 1.00 85.81 85 MET A N 1
ATOM 667 C CA . MET A 1 85 ? -0.376 -6.446 9.378 1.00 85.81 85 MET A CA 1
ATOM 668 C C . MET A 1 85 ? -0.922 -6.570 7.958 1.00 85.81 85 MET A C 1
ATOM 670 O O . MET A 1 85 ? -0.383 -7.357 7.188 1.00 85.81 85 MET A O 1
ATOM 674 N N . VAL A 1 86 ? -1.946 -5.801 7.577 1.00 83.69 86 VAL A N 1
ATOM 675 C CA . VAL A 1 86 ? -2.470 -5.811 6.200 1.00 83.69 86 VAL A CA 1
ATOM 676 C C . VAL A 1 86 ? -1.424 -5.294 5.212 1.00 83.69 86 VAL A C 1
ATOM 678 O O . VAL A 1 86 ? -1.295 -5.845 4.116 1.00 83.69 86 VAL A O 1
ATOM 681 N N . VAL A 1 87 ? -0.648 -4.275 5.589 1.00 85.81 87 VAL A N 1
ATOM 682 C CA . VAL A 1 87 ? 0.445 -3.754 4.756 1.00 85.81 87 VAL A CA 1
ATOM 683 C C . VAL A 1 87 ? 1.559 -4.789 4.605 1.00 85.81 87 VAL A C 1
ATOM 685 O O . VAL A 1 87 ? 1.980 -5.061 3.482 1.00 85.81 87 VAL A O 1
ATOM 688 N N . TYR A 1 88 ? 1.988 -5.423 5.697 1.00 87.00 88 TYR A N 1
ATOM 689 C CA . TYR A 1 88 ? 2.997 -6.483 5.652 1.00 87.00 88 TYR A CA 1
ATOM 690 C C . TYR A 1 88 ? 2.520 -7.706 4.885 1.00 87.00 88 TYR A C 1
ATOM 692 O O . TYR A 1 88 ? 3.273 -8.253 4.087 1.00 87.00 88 TYR A O 1
ATOM 700 N N . PHE A 1 89 ? 1.266 -8.114 5.075 1.00 88.00 89 PHE A N 1
ATOM 701 C CA . PHE A 1 89 ? 0.684 -9.204 4.309 1.00 88.00 89 PHE A CA 1
ATOM 702 C C . PHE A 1 89 ? 0.723 -8.869 2.824 1.00 88.00 89 PHE A C 1
ATOM 704 O O . PHE A 1 89 ? 1.151 -9.703 2.035 1.00 88.00 89 PHE A O 1
ATOM 711 N N . ASN A 1 90 ? 0.381 -7.626 2.455 1.00 85.56 90 ASN A N 1
ATOM 712 C CA . ASN A 1 90 ? 0.503 -7.171 1.078 1.00 85.56 90 ASN A CA 1
ATOM 713 C C . ASN A 1 90 ? 1.938 -7.237 0.547 1.00 85.56 90 ASN A C 1
ATOM 715 O O . ASN A 1 90 ? 2.174 -7.765 -0.536 1.00 85.56 90 ASN A O 1
ATOM 719 N N . ALA A 1 91 ? 2.910 -6.792 1.337 1.00 87.94 91 ALA A N 1
ATOM 720 C CA . ALA A 1 91 ? 4.318 -6.895 0.976 1.00 87.94 91 ALA A CA 1
ATOM 721 C C . ALA A 1 91 ? 4.779 -8.355 0.800 1.00 87.94 91 ALA A C 1
ATOM 723 O O . ALA A 1 91 ? 5.558 -8.635 -0.105 1.00 87.94 91 ALA A O 1
ATOM 724 N N . VAL A 1 92 ? 4.272 -9.296 1.605 1.00 91.62 92 VAL A N 1
ATOM 725 C CA . VAL A 1 92 ? 4.665 -10.716 1.556 1.00 91.62 92 VAL A CA 1
ATOM 726 C C . VAL A 1 92 ? 4.312 -11.384 0.226 1.00 91.62 92 VAL A C 1
ATOM 728 O O . VAL A 1 92 ? 5.089 -12.214 -0.235 1.00 91.62 92 VAL A O 1
ATOM 731 N N . TRP A 1 93 ? 3.184 -11.042 -0.408 1.00 90.12 93 TRP A N 1
ATOM 732 C CA . TRP A 1 93 ? 2.829 -11.609 -1.720 1.00 90.12 93 TRP A CA 1
ATOM 733 C C . TRP A 1 93 ? 3.327 -10.764 -2.897 1.00 90.12 93 TRP A C 1
ATOM 735 O O . TRP A 1 93 ? 3.645 -11.324 -3.944 1.00 90.12 93 TRP A O 1
ATOM 745 N N . VAL A 1 94 ? 3.457 -9.442 -2.739 1.00 90.69 94 VAL A N 1
ATOM 746 C CA . VAL A 1 94 ? 3.989 -8.562 -3.795 1.00 90.69 94 VAL A CA 1
ATOM 747 C C . VAL A 1 94 ? 5.500 -8.743 -3.975 1.00 90.69 94 VAL A C 1
ATOM 749 O O . VAL A 1 94 ? 5.964 -8.835 -5.109 1.00 90.69 94 VAL A O 1
ATOM 752 N N . ALA A 1 95 ? 6.270 -8.882 -2.892 1.00 92.31 95 ALA A N 1
ATOM 753 C CA . ALA A 1 95 ? 7.723 -9.062 -2.949 1.00 92.31 95 ALA A CA 1
ATOM 754 C C . ALA A 1 95 ? 8.191 -10.255 -3.815 1.00 92.31 95 ALA A C 1
ATOM 756 O O . ALA A 1 95 ? 9.072 -10.062 -4.653 1.00 92.31 95 ALA A O 1
ATOM 757 N N . PRO A 1 96 ? 7.640 -11.482 -3.696 1.00 93.38 96 PRO A N 1
ATOM 758 C CA . PRO A 1 96 ? 8.051 -12.588 -4.560 1.00 93.38 96 PRO A CA 1
ATOM 759 C C . PRO A 1 96 ? 7.674 -12.358 -6.028 1.00 93.38 96 PRO A C 1
ATOM 761 O O . PRO A 1 96 ? 8.421 -12.780 -6.911 1.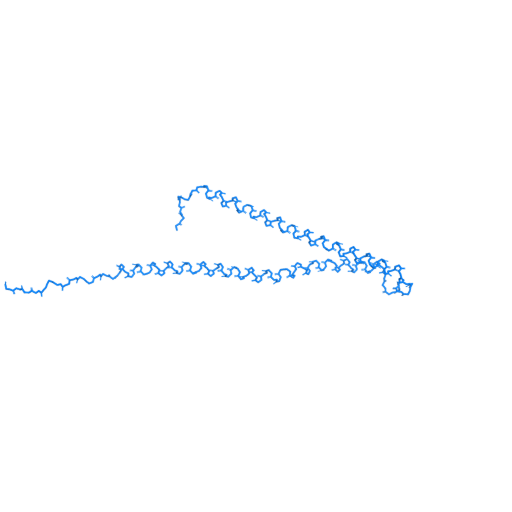00 93.38 96 PRO A O 1
ATOM 764 N N . ILE A 1 97 ? 6.563 -11.666 -6.306 1.00 93.94 97 ILE A N 1
ATOM 765 C CA . ILE A 1 97 ? 6.175 -11.291 -7.674 1.00 93.94 97 ILE A CA 1
ATOM 766 C C . ILE A 1 97 ? 7.188 -10.299 -8.251 1.00 93.94 97 ILE A C 1
ATOM 768 O O . ILE A 1 97 ? 7.638 -10.470 -9.382 1.00 93.94 97 ILE A O 1
ATOM 772 N N . GLU A 1 98 ? 7.590 -9.300 -7.468 1.00 92.81 98 GLU A N 1
ATOM 773 C CA . GLU A 1 98 ? 8.602 -8.321 -7.860 1.00 92.81 98 GLU A CA 1
ATOM 774 C C . GLU A 1 98 ? 9.951 -8.992 -8.157 1.00 92.81 98 GLU A C 1
ATOM 776 O O . GLU A 1 98 ? 10.535 -8.769 -9.217 1.00 92.81 98 GLU A O 1
ATOM 781 N N . ILE A 1 99 ? 10.410 -9.896 -7.284 1.00 94.56 99 ILE A N 1
ATOM 782 C CA . ILE A 1 99 ? 11.645 -10.668 -7.497 1.00 94.56 99 ILE A CA 1
ATOM 783 C C . ILE A 1 99 ? 11.548 -11.512 -8.774 1.00 94.56 99 ILE A C 1
ATOM 785 O O . ILE A 1 99 ? 12.483 -11.524 -9.578 1.00 94.56 99 ILE A O 1
ATOM 789 N N . ALA A 1 100 ? 10.423 -12.197 -8.992 1.00 95.38 100 ALA A N 1
ATOM 790 C CA . ALA A 1 100 ? 10.211 -13.007 -10.187 1.00 95.38 100 ALA A CA 1
ATOM 791 C C . ALA A 1 100 ? 10.238 -12.159 -11.469 1.00 95.38 100 ALA A C 1
ATOM 793 O O . ALA A 1 100 ? 10.869 -12.556 -12.449 1.00 95.38 100 ALA A O 1
ATOM 794 N N . LEU A 1 101 ? 9.616 -10.976 -11.459 1.00 93.94 101 LEU A N 1
ATOM 795 C CA . LEU A 1 101 ? 9.645 -10.036 -12.582 1.00 93.94 101 LEU A CA 1
ATOM 796 C C . LEU A 1 101 ? 11.062 -9.523 -12.858 1.00 93.94 101 LEU A C 1
ATOM 798 O O . LEU A 1 101 ? 11.494 -9.524 -14.011 1.00 93.94 101 LEU A O 1
ATOM 802 N N . CYS A 1 102 ? 11.811 -9.151 -11.819 1.00 94.69 102 CYS A N 1
ATOM 803 C CA . CYS A 1 102 ? 13.207 -8.730 -11.944 1.00 94.69 102 CYS A CA 1
ATOM 804 C C . CYS A 1 102 ? 14.078 -9.827 -12.574 1.00 94.69 102 CYS A C 1
ATOM 806 O O . CYS A 1 102 ? 14.831 -9.561 -13.512 1.00 94.69 102 CYS A O 1
ATOM 808 N N . LEU A 1 103 ? 13.941 -11.075 -12.110 1.00 93.88 103 LEU A N 1
ATOM 809 C CA . LEU A 1 103 ? 14.658 -12.223 -12.673 1.00 93.88 103 LEU A CA 1
ATOM 810 C C . LEU A 1 103 ? 14.232 -12.521 -14.116 1.00 93.88 103 LEU A C 1
ATOM 812 O O . LEU A 1 103 ? 15.079 -12.838 -14.952 1.00 93.88 103 LEU A O 1
ATOM 816 N N . PHE A 1 104 ? 12.942 -12.387 -14.429 1.00 94.50 104 PHE A N 1
ATOM 817 C CA . PHE A 1 104 ? 12.418 -12.572 -15.780 1.00 94.50 104 PHE A CA 1
ATOM 818 C C . PHE A 1 104 ? 12.999 -11.546 -16.764 1.00 94.50 104 PHE A C 1
ATOM 820 O O . PHE A 1 104 ? 13.529 -11.931 -17.808 1.00 94.50 104 PHE A O 1
ATOM 827 N N . PHE A 1 105 ? 12.969 -10.256 -16.414 1.00 92.00 105 PHE A N 1
ATOM 828 C CA . PHE A 1 105 ? 13.564 -9.195 -17.232 1.00 92.00 105 PHE A CA 1
ATOM 829 C C . PHE A 1 105 ? 15.076 -9.381 -17.391 1.00 92.00 105 PHE A C 1
ATOM 831 O O . PHE A 1 105 ? 15.595 -9.257 -18.502 1.00 92.00 105 PHE A O 1
ATOM 838 N N . LEU A 1 106 ? 15.784 -9.741 -16.314 1.00 90.75 106 LEU A N 1
ATOM 839 C CA . LEU A 1 106 ? 17.218 -10.030 -16.365 1.00 90.75 106 LEU A CA 1
ATOM 840 C C . LEU A 1 106 ? 17.524 -11.178 -17.337 1.00 90.75 106 LEU A C 1
ATOM 842 O O . LEU A 1 106 ? 18.425 -11.072 -18.170 1.00 90.75 106 LEU A O 1
ATOM 846 N N . TRP A 1 107 ? 16.758 -12.266 -17.262 1.00 91.69 107 TRP A N 1
ATOM 847 C CA . TRP A 1 107 ? 16.923 -13.413 -18.148 1.00 91.69 107 TRP A CA 1
ATOM 848 C C . TRP A 1 107 ? 16.633 -13.064 -19.610 1.00 91.69 107 TRP A C 1
ATOM 850 O O . TRP A 1 107 ? 17.362 -13.491 -20.510 1.00 91.69 107 TRP A O 1
ATOM 860 N N . GLN A 1 108 ? 15.609 -12.246 -19.861 1.00 91.38 108 GLN A N 1
ATOM 861 C CA . GLN A 1 108 ? 15.284 -11.759 -21.199 1.00 91.38 108 GLN A CA 1
ATOM 862 C C . GLN A 1 108 ? 16.422 -10.907 -21.782 1.00 91.38 108 GLN A C 1
ATOM 864 O O . GLN A 1 108 ? 16.841 -11.130 -22.922 1.00 91.38 108 GLN A O 1
ATOM 869 N N . VAL A 1 109 ? 16.986 -9.992 -20.990 1.00 89.25 109 VAL A N 1
ATOM 870 C CA . VAL A 1 109 ? 18.137 -9.175 -21.399 1.00 89.25 109 VAL A CA 1
ATOM 871 C C . VAL A 1 109 ? 19.355 -10.059 -21.680 1.00 89.25 109 VAL A C 1
ATOM 873 O O . VAL A 1 109 ? 19.930 -9.981 -22.768 1.00 89.25 109 VAL A O 1
ATOM 876 N N . GLY A 1 110 ? 19.704 -10.975 -20.770 1.00 84.19 110 GLY A N 1
ATOM 877 C CA . GLY A 1 110 ? 20.840 -11.891 -20.932 1.00 84.19 110 GLY A CA 1
ATOM 878 C C . GLY A 1 110 ? 20.754 -12.775 -22.185 1.00 84.19 110 GLY A C 1
ATOM 879 O O . GLY A 1 110 ? 21.763 -12.990 -22.863 1.00 84.19 110 GLY A O 1
ATOM 880 N N . ARG A 1 111 ? 19.546 -13.228 -22.556 1.00 79.31 111 ARG A N 1
ATOM 881 C CA . ARG A 1 111 ? 19.318 -14.020 -23.781 1.00 79.31 111 ARG A CA 1
ATOM 882 C C . ARG A 1 111 ? 19.545 -13.213 -25.068 1.00 79.31 111 ARG A C 1
ATOM 884 O O . ARG A 1 111 ? 20.017 -13.744 -26.076 1.00 79.31 111 ARG A O 1
ATOM 891 N N . THR A 1 112 ? 19.221 -11.923 -25.043 1.00 73.25 112 THR A N 1
ATOM 892 C CA . THR A 1 112 ? 19.392 -11.027 -26.200 1.00 73.25 112 THR A CA 1
ATOM 893 C C . THR A 1 112 ? 20.877 -10.764 -26.491 1.00 73.25 112 THR A C 1
ATOM 895 O O . THR A 1 112 ? 21.294 -10.745 -27.652 1.00 73.25 112 THR A O 1
ATOM 898 N N . HIS A 1 113 ? 21.704 -10.650 -25.445 1.00 70.19 113 HIS A N 1
ATOM 899 C CA . HIS A 1 113 ? 23.155 -10.453 -25.573 1.00 70.19 113 HIS A CA 1
ATOM 900 C C . HIS A 1 113 ? 23.905 -11.686 -26.093 1.00 70.19 113 HIS A C 1
ATOM 902 O O . HIS A 1 113 ? 24.851 -11.550 -26.867 1.00 70.19 113 HIS A O 1
ATOM 908 N N . THR A 1 114 ? 23.480 -12.891 -25.706 1.00 67.06 114 THR A N 1
ATOM 909 C CA . THR A 1 114 ? 24.069 -14.142 -26.215 1.00 67.06 114 THR A CA 1
ATOM 910 C C . THR A 1 114 ? 23.724 -14.356 -27.689 1.00 67.06 114 THR A C 1
ATOM 912 O O . THR A 1 114 ? 24.598 -14.665 -28.493 1.00 67.06 114 THR A O 1
ATOM 915 N N . SER A 1 115 ? 22.479 -14.086 -28.094 1.00 60.44 115 SER A N 1
ATOM 916 C CA . SER A 1 115 ? 22.040 -14.240 -29.493 1.00 60.44 115 SER A CA 1
ATOM 917 C C . SER A 1 115 ? 22.830 -13.357 -30.476 1.00 60.44 115 SER A C 1
ATOM 919 O O . SER A 1 115 ? 23.152 -13.789 -31.581 1.00 60.44 115 SER A O 1
ATOM 921 N N . THR A 1 116 ? 23.207 -12.142 -30.065 1.00 59.56 116 THR A N 1
ATOM 922 C CA . THR A 1 116 ? 24.029 -11.225 -30.876 1.00 59.56 116 THR A CA 1
ATOM 923 C C . THR A 1 116 ? 25.504 -11.632 -30.927 1.00 59.56 116 THR A C 1
ATOM 925 O O . THR A 1 116 ? 26.130 -11.481 -31.974 1.00 59.56 116 THR A O 1
ATOM 928 N N . THR A 1 117 ? 26.060 -12.204 -29.852 1.00 59.81 117 THR A N 1
ATOM 929 C CA . THR A 1 117 ? 27.446 -12.715 -29.852 1.00 59.81 117 THR A CA 1
ATOM 930 C C . THR A 1 117 ? 27.601 -13.976 -30.700 1.00 59.81 117 THR A C 1
ATOM 932 O O . THR A 1 117 ? 28.568 -14.069 -31.454 1.00 59.81 117 THR A O 1
ATOM 935 N N . TYR A 1 118 ? 26.642 -14.907 -30.668 1.00 55.91 118 TYR A N 1
ATOM 936 C CA . TYR A 1 118 ? 26.665 -16.079 -31.556 1.00 55.91 118 TYR A CA 1
ATOM 937 C C . TYR A 1 118 ? 26.490 -15.697 -33.036 1.00 55.91 118 TYR A C 1
ATOM 939 O O . TYR A 1 118 ? 27.172 -16.261 -33.890 1.00 55.91 118 TYR A O 1
ATOM 947 N N . ALA A 1 119 ? 25.656 -14.698 -33.350 1.00 58.06 119 ALA A N 1
ATOM 948 C CA . ALA A 1 119 ? 25.512 -14.183 -34.716 1.00 58.06 119 ALA A CA 1
ATOM 949 C C . ALA A 1 119 ? 26.802 -13.510 -35.233 1.00 58.06 119 ALA A C 1
ATOM 951 O O . ALA A 1 119 ? 27.221 -13.758 -36.363 1.00 58.06 119 ALA A O 1
ATOM 952 N N . HIS A 1 120 ? 27.480 -12.715 -34.396 1.00 55.81 120 HIS A N 1
ATOM 953 C CA . HIS A 1 120 ? 28.763 -12.096 -34.754 1.00 55.81 120 HIS A CA 1
ATOM 954 C C . HIS A 1 120 ? 29.905 -13.121 -34.880 1.00 55.81 120 HIS A C 1
ATOM 956 O O . HIS A 1 120 ? 30.738 -13.004 -35.778 1.00 55.81 120 HIS A O 1
ATOM 962 N N . ALA A 1 121 ? 29.940 -14.147 -34.022 1.00 57.81 121 ALA A N 1
ATOM 963 C CA . ALA A 1 121 ? 30.927 -15.226 -34.101 1.00 57.81 121 ALA A CA 1
ATOM 964 C C . ALA A 1 121 ? 30.724 -16.120 -35.341 1.00 57.81 121 ALA A C 1
ATOM 966 O O . ALA A 1 121 ? 31.708 -16.513 -35.969 1.00 57.81 121 ALA A O 1
ATOM 967 N N . GLY A 1 122 ? 29.470 -16.383 -35.735 1.00 56.44 122 GLY A N 1
ATOM 968 C CA . GLY A 1 122 ? 29.116 -17.094 -36.971 1.00 56.44 122 GLY A CA 1
ATOM 969 C C . GLY A 1 122 ? 29.490 -16.328 -38.247 1.00 56.44 122 GLY A C 1
ATOM 970 O O . GLY A 1 122 ? 29.993 -16.915 -39.204 1.00 56.44 122 GLY A O 1
ATOM 971 N N . ALA A 1 123 ? 29.331 -15.000 -38.250 1.00 55.72 123 ALA A N 1
ATOM 972 C CA . ALA A 1 123 ? 29.770 -14.151 -39.360 1.00 55.72 123 ALA A CA 1
ATOM 973 C C . ALA A 1 123 ? 31.306 -14.107 -39.496 1.00 55.72 123 ALA A C 1
ATOM 975 O O . ALA A 1 123 ? 31.836 -14.136 -40.605 1.00 55.72 123 ALA A O 1
ATOM 976 N N . LEU A 1 124 ? 32.039 -14.104 -38.376 1.00 53.28 124 LEU A N 1
ATOM 977 C CA . LEU A 1 124 ? 33.506 -14.145 -38.387 1.00 53.28 124 LEU A CA 1
ATOM 978 C C . LEU A 1 124 ? 34.063 -15.516 -38.801 1.00 53.28 124 LEU A C 1
ATOM 980 O O . LEU A 1 124 ? 35.090 -15.564 -39.471 1.00 53.28 124 LEU A O 1
ATOM 984 N N . THR A 1 125 ? 33.387 -16.626 -38.484 1.00 56.56 125 THR A N 1
ATOM 985 C CA . THR A 1 125 ? 33.793 -17.963 -38.968 1.00 56.56 125 THR A CA 1
ATOM 986 C C . THR A 1 125 ? 33.548 -18.144 -40.467 1.00 56.56 125 THR A C 1
ATOM 988 O O . THR A 1 125 ? 34.345 -18.809 -41.123 1.00 56.56 125 THR A O 1
ATOM 991 N N . HIS A 1 126 ? 32.534 -17.487 -41.040 1.00 50.31 126 HIS A N 1
ATOM 992 C CA . HIS A 1 126 ? 32.325 -17.447 -42.493 1.00 50.31 126 HIS A CA 1
ATOM 993 C C . HIS A 1 126 ? 33.329 -16.551 -43.242 1.00 50.31 126 HIS A C 1
ATOM 995 O O . HIS A 1 126 ? 33.675 -16.863 -44.377 1.00 50.31 126 HIS A O 1
ATOM 1001 N N . CYS A 1 127 ? 33.842 -15.480 -42.624 1.00 52.53 127 CYS A N 1
ATOM 1002 C CA . CYS A 1 127 ? 34.893 -14.643 -43.223 1.00 52.53 127 CYS A CA 1
ATOM 1003 C C . CYS A 1 127 ? 36.318 -15.198 -43.029 1.00 52.53 127 CYS A C 1
ATOM 1005 O O . CYS A 1 127 ? 37.220 -14.808 -43.765 1.00 52.53 127 CYS A O 1
ATOM 1007 N N . CYS A 1 128 ? 36.536 -16.095 -42.058 1.00 47.72 128 CYS A N 1
ATOM 1008 C CA . CYS A 1 128 ? 37.849 -16.687 -41.767 1.00 47.72 128 CYS A CA 1
ATOM 1009 C C . CYS A 1 128 ? 38.054 -18.088 -42.384 1.00 47.72 128 CYS A C 1
ATOM 1011 O O . CYS A 1 128 ? 39.125 -18.670 -42.225 1.00 47.72 128 CYS A O 1
ATOM 1013 N N . TYR A 1 129 ? 37.067 -18.628 -43.114 1.00 41.56 129 TYR A N 1
ATOM 1014 C CA . TYR A 1 129 ? 37.263 -19.779 -44.003 1.00 41.56 129 TYR A CA 1
ATOM 1015 C C . TYR A 1 129 ? 37.434 -19.261 -45.442 1.00 41.56 129 TYR A C 1
ATOM 1017 O O . TYR A 1 129 ? 36.435 -19.019 -46.126 1.00 41.56 129 TYR A O 1
ATOM 1025 N N . PRO A 1 130 ? 38.668 -19.035 -45.936 1.00 46.22 130 PRO A N 1
ATOM 1026 C CA . PRO A 1 130 ? 38.864 -18.776 -47.352 1.00 46.22 130 PRO A CA 1
ATOM 1027 C C . PRO A 1 130 ? 38.349 -20.003 -48.104 1.00 46.22 130 PRO A C 1
ATOM 1029 O O . PRO A 1 130 ? 38.740 -21.137 -47.823 1.00 46.22 130 PRO A O 1
ATOM 1032 N N . SER A 1 131 ? 37.416 -19.779 -49.027 1.00 50.91 131 SER A N 1
ATOM 1033 C CA . SER A 1 131 ? 36.957 -20.818 -49.945 1.00 50.91 131 SER A CA 1
ATOM 1034 C C . SER A 1 131 ? 38.180 -21.484 -50.590 1.00 50.91 131 SER A C 1
ATOM 1036 O O . SER A 1 131 ? 39.058 -20.757 -51.067 1.00 50.91 131 SER A O 1
ATOM 1038 N N . PRO A 1 132 ? 38.285 -22.825 -50.624 1.00 44.12 132 PRO A N 1
ATOM 1039 C CA . PRO A 1 132 ? 39.335 -23.461 -51.394 1.00 44.12 132 PRO A CA 1
ATOM 1040 C C . PRO A 1 132 ? 39.116 -23.077 -52.857 1.00 44.12 132 PRO A C 1
ATOM 1042 O O . PRO A 1 132 ? 38.081 -23.378 -53.453 1.00 44.12 132 PRO A O 1
ATOM 1045 N N . VAL A 1 133 ? 40.089 -22.344 -53.397 1.00 47.09 133 VAL A N 1
ATOM 1046 C CA . VAL A 1 133 ? 40.247 -22.059 -54.820 1.00 47.09 133 VAL A CA 1
ATOM 1047 C C . VAL A 1 133 ? 39.911 -23.315 -55.623 1.00 47.09 133 VAL A C 1
ATOM 1049 O O . VAL A 1 133 ? 40.475 -24.386 -55.398 1.00 47.09 133 VAL A O 1
ATOM 1052 N N . SER A 1 134 ? 38.976 -23.149 -56.557 1.00 44.38 134 SER A N 1
ATOM 1053 C CA . SER A 1 134 ? 38.638 -24.095 -57.616 1.00 44.38 134 SER A CA 1
ATOM 1054 C C . SER A 1 134 ? 39.897 -24.463 -58.404 1.00 44.38 134 SER A C 1
ATOM 1056 O O . SER A 1 134 ? 40.254 -23.804 -59.379 1.00 44.38 134 SER A O 1
ATOM 1058 N N . ASN A 1 135 ? 40.584 -25.520 -57.977 1.00 39.31 135 ASN A N 1
ATOM 1059 C CA . ASN A 1 135 ? 41.721 -26.095 -58.681 1.00 39.31 135 ASN A CA 1
ATOM 1060 C C . ASN A 1 135 ? 41.196 -27.062 -59.754 1.00 39.31 135 ASN A C 1
ATOM 1062 O O . ASN A 1 135 ? 41.158 -28.275 -59.571 1.00 39.31 135 ASN A O 1
ATOM 1066 N N . SER A 1 136 ? 40.764 -26.506 -60.884 1.00 45.25 136 SER A N 1
ATOM 1067 C CA . SER A 1 136 ? 40.452 -27.263 -62.104 1.00 45.25 136 SER A CA 1
ATOM 1068 C C . SER A 1 136 ? 41.192 -26.693 -63.319 1.00 45.25 136 SER A C 1
ATOM 1070 O O . SER A 1 136 ? 40.658 -26.650 -64.423 1.00 45.25 136 SER A O 1
ATOM 1072 N N . VAL A 1 137 ? 42.441 -26.262 -63.108 1.00 47.34 137 VAL A N 1
ATOM 1073 C CA . VAL A 1 137 ? 43.425 -25.935 -64.154 1.00 47.34 137 VAL A CA 1
ATOM 1074 C C . VAL A 1 137 ? 44.599 -26.906 -64.023 1.00 47.34 137 VAL A C 1
ATOM 1076 O O . VAL A 1 137 ? 45.687 -26.515 -63.638 1.00 47.34 137 VAL A O 1
ATOM 1079 N N . TRP A 1 138 ? 44.357 -28.197 -64.272 1.00 40.97 138 TRP A N 1
ATOM 1080 C CA . TRP A 1 138 ? 45.398 -29.214 -64.511 1.00 40.97 138 TRP A CA 1
ATOM 1081 C C . TRP A 1 138 ? 44.815 -30.398 -65.295 1.00 40.97 138 TRP A C 1
ATOM 1083 O O . TRP A 1 138 ? 44.804 -31.526 -64.812 1.00 40.97 138 TRP A O 1
ATOM 1093 N N . VAL A 1 139 ? 44.308 -30.174 -66.511 1.00 43.28 139 VAL A N 1
ATOM 1094 C CA . VAL A 1 139 ? 44.085 -31.279 -67.459 1.00 43.28 139 VAL A CA 1
ATOM 1095 C C . VAL A 1 139 ? 44.539 -30.865 -68.861 1.00 43.28 139 VAL A C 1
ATOM 1097 O O . VAL A 1 139 ? 43.854 -30.116 -69.546 1.00 43.28 139 VAL A O 1
ATOM 1100 N N . ARG A 1 140 ? 45.666 -31.477 -69.264 1.00 35.94 140 ARG A N 1
ATOM 1101 C CA . ARG A 1 140 ? 46.132 -31.780 -70.635 1.00 35.94 140 ARG A CA 1
ATOM 1102 C C . ARG A 1 140 ? 46.827 -30.675 -71.458 1.00 35.94 140 ARG A C 1
ATOM 1104 O O . ARG A 1 140 ? 46.186 -29.892 -72.143 1.00 35.94 140 ARG A O 1
ATOM 1111 N N . GLN A 1 141 ? 48.166 -30.747 -71.473 1.00 36.59 141 GLN A N 1
ATOM 1112 C CA . GLN A 1 141 ? 48.980 -30.580 -72.696 1.00 36.59 141 GLN A CA 1
ATOM 1113 C C . GLN A 1 141 ? 48.719 -31.765 -73.660 1.00 36.59 141 GLN A C 1
ATOM 1115 O O . GLN A 1 141 ? 48.220 -32.800 -73.194 1.00 36.59 141 GLN A O 1
ATOM 1120 N N . PRO A 1 142 ? 48.977 -31.648 -74.976 1.00 58.44 142 PRO A N 1
ATOM 1121 C CA . PRO A 1 142 ? 50.330 -31.519 -75.545 1.00 58.44 142 PRO A CA 1
ATOM 1122 C C . PRO A 1 142 ? 50.675 -30.131 -76.097 1.00 58.44 142 PRO A C 1
ATOM 1124 O O . PRO A 1 142 ? 49.759 -29.438 -76.590 1.00 58.44 142 PRO A O 1
#

InterPro domains:
  IPR011527 ABC transporter type 1, transmembrane domain [PF00664] (11-106)
  IPR011527 ABC transporter type 1, transmembrane domain [PS50929] (1-109)
  IPR036640 ABC transporter type 1, transmembrane domain superfamily [G3DSA:1.20.1560.10] (2-114)
  IPR036640 ABC transporter type 1, transmembrane domain superfamily [SSF90123] (5-110)
  IPR050173 ATP-binding cassette transporter C-like [PTHR24223] (10-111)

Radius of gyration: 35.39 Å; chains: 1; bounding box: 76×46×113 Å

Organism: NCBI:txid62062